Protein AF-A0A3L6RB74-F1 (afdb_monomer_lite)

Radius of gyration: 32.32 Å; chains: 1; bounding box: 78×56×73 Å

Sequence (102 aa):
MKVRPHGIPTLGSRIPELKDENLNEISAAPTQRGGRRKVRLAPRGIMIDKINKAMGRRMPISIAEGNQMPHDPVQAAKFASDAGVVVRSQVPIFTNWEAYKA

Secondary structure (DSSP, 8-state):
--------------PPPPPS--SSS--S-----------PPP--SHHHHHHHHHTTSPPP----TT-SS-SSHHHHHHHHHHHHHHHHHHS---SSGGGG--

Organism: Panicum miliaceum (NCBI:txid4540)

pLDDT: mean 72.2, std 18.56, range [40.16, 92.62]

Structure (mmCIF, N/CA/C/O backbone):
data_AF-A0A3L6RB74-F1
#
_entry.id   AF-A0A3L6RB74-F1
#
loop_
_atom_site.group_PDB
_atom_site.id
_atom_site.type_symbol
_atom_site.label_atom_id
_atom_site.label_alt_id
_atom_site.label_comp_id
_atom_site.label_asym_id
_atom_site.label_entity_id
_atom_site.label_seq_id
_atom_site.pdbx_PDB_ins_code
_atom_site.Cartn_x
_atom_site.Cartn_y
_atom_site.Cartn_z
_atom_site.occupancy
_atom_site.B_iso_or_equiv
_atom_site.auth_seq_id
_atom_site.auth_comp_id
_atom_site.auth_asym_id
_atom_site.auth_atom_id
_atom_site.pdbx_PDB_model_num
ATOM 1 N N . MET A 1 1 ? 63.372 30.445 45.156 1.00 47.28 1 MET A N 1
ATOM 2 C CA . MET A 1 1 ? 63.770 29.031 45.353 1.00 47.28 1 MET A CA 1
ATOM 3 C C . MET A 1 1 ? 62.928 28.393 46.448 1.00 47.28 1 MET A C 1
ATOM 5 O O . MET A 1 1 ? 63.186 28.645 47.615 1.00 47.28 1 MET A O 1
ATOM 9 N N . LYS A 1 2 ? 61.958 27.549 46.090 1.00 42.09 2 LYS A N 1
ATOM 10 C CA . LYS A 1 2 ? 61.611 26.352 46.870 1.00 42.09 2 LYS A CA 1
ATOM 11 C C . LYS A 1 2 ? 60.810 25.431 45.957 1.00 42.09 2 LYS A C 1
ATOM 13 O O . LYS A 1 2 ? 59.784 25.824 45.421 1.00 42.09 2 LYS A O 1
ATOM 18 N N . VAL A 1 3 ? 61.342 24.241 45.740 1.00 46.94 3 VAL A N 1
ATOM 19 C CA . VAL A 1 3 ? 60.673 23.156 45.030 1.00 46.94 3 VAL A CA 1
ATOM 20 C C . VAL A 1 3 ? 60.524 22.006 46.018 1.00 46.94 3 VAL A C 1
ATOM 22 O O . VAL A 1 3 ? 61.398 21.846 46.876 1.00 46.94 3 VAL A O 1
ATOM 25 N N . ARG A 1 4 ? 59.506 21.173 45.754 1.00 43.62 4 ARG A N 1
ATOM 26 C CA . ARG A 1 4 ? 59.280 19.778 46.196 1.00 43.62 4 ARG A CA 1
ATOM 27 C C . ARG A 1 4 ? 58.411 19.593 47.453 1.00 43.62 4 ARG A C 1
ATOM 29 O O . ARG A 1 4 ? 58.377 20.489 48.286 1.00 43.62 4 ARG A O 1
ATOM 36 N N . PRO A 1 5 ? 57.906 18.368 47.707 1.00 51.53 5 PRO A N 1
ATOM 37 C CA . PRO A 1 5 ? 57.277 17.376 46.806 1.00 51.53 5 PRO A CA 1
ATOM 38 C C . PRO A 1 5 ? 56.031 16.703 47.459 1.00 51.53 5 PRO A C 1
ATOM 40 O O . PRO A 1 5 ? 55.799 16.886 48.640 1.00 51.53 5 PRO A O 1
ATOM 43 N N . HIS A 1 6 ? 55.279 15.895 46.697 1.00 47.50 6 HIS A N 1
ATOM 44 C CA . HIS A 1 6 ? 54.310 14.852 47.118 1.00 47.50 6 HIS A CA 1
ATOM 45 C C . HIS A 1 6 ? 53.351 15.084 48.314 1.00 47.50 6 HIS A C 1
ATOM 47 O O . HIS A 1 6 ? 53.765 15.166 49.463 1.00 47.50 6 HIS A O 1
ATOM 53 N N . GLY A 1 7 ? 52.043 14.945 48.057 1.00 41.06 7 GLY A N 1
ATOM 54 C CA . GLY A 1 7 ? 51.055 14.595 49.088 1.00 41.06 7 GLY A CA 1
ATOM 55 C C . GLY A 1 7 ? 49.691 15.236 48.856 1.00 41.06 7 GLY A C 1
ATOM 56 O O . GLY A 1 7 ? 49.536 16.438 49.030 1.00 41.06 7 GLY A O 1
ATOM 57 N N . ILE A 1 8 ? 48.693 14.437 48.479 1.00 44.31 8 ILE A N 1
ATOM 58 C CA . ILE A 1 8 ? 47.285 14.832 48.615 1.00 44.31 8 ILE A CA 1
ATOM 59 C C . ILE A 1 8 ? 46.918 14.638 50.092 1.00 44.31 8 ILE A C 1
ATOM 61 O O . ILE A 1 8 ? 47.187 13.562 50.631 1.00 44.31 8 ILE A O 1
ATOM 65 N N . PRO A 1 9 ? 46.300 15.636 50.744 1.00 40.16 9 PRO A N 1
ATOM 66 C CA . PRO A 1 9 ? 45.096 15.307 51.500 1.00 40.16 9 PRO A CA 1
ATOM 67 C C . PRO A 1 9 ? 43.969 16.341 51.356 1.00 40.16 9 PRO A C 1
ATOM 69 O O . PRO A 1 9 ? 44.152 17.554 51.331 1.00 40.16 9 PRO A O 1
ATOM 72 N N . THR A 1 10 ? 42.776 15.770 51.278 1.00 52.84 10 THR A N 1
ATOM 73 C CA . THR A 1 10 ? 41.424 16.328 51.240 1.00 52.84 10 THR A CA 1
ATOM 74 C C . THR A 1 10 ? 41.088 17.273 52.396 1.00 52.84 10 THR A C 1
ATOM 76 O O . THR A 1 10 ? 41.413 16.940 53.531 1.00 52.84 10 THR A O 1
ATOM 79 N N . LEU A 1 11 ? 40.311 18.336 52.139 1.00 40.16 11 LEU A N 1
ATOM 80 C CA . LEU A 1 11 ? 39.053 18.668 52.845 1.00 40.16 11 LEU A CA 1
ATOM 81 C C . LEU A 1 11 ? 38.528 20.057 52.440 1.00 40.16 11 LEU A C 1
ATOM 83 O O . LEU A 1 11 ? 39.226 21.055 52.563 1.00 40.16 11 LEU A O 1
ATOM 87 N N . GLY A 1 12 ? 37.251 20.104 52.047 1.00 46.12 12 GLY A N 1
ATOM 88 C CA . GLY A 1 12 ? 36.406 21.293 52.185 1.00 46.12 12 GLY A CA 1
ATOM 89 C C . GLY A 1 12 ? 36.537 22.369 51.106 1.00 46.12 12 GLY A C 1
ATOM 90 O O . GLY A 1 12 ? 37.171 23.398 51.309 1.00 46.12 12 GLY A O 1
ATOM 91 N N . SER A 1 13 ? 35.823 22.213 49.991 1.00 40.22 13 SER A N 1
ATOM 92 C CA . SER A 1 13 ? 35.484 23.345 49.113 1.00 40.22 13 SER A CA 1
ATOM 93 C C . SER A 1 13 ? 34.015 23.262 48.710 1.00 40.22 13 SER A C 1
ATOM 95 O O . SER A 1 13 ? 33.646 22.735 47.669 1.00 40.22 13 SER A O 1
ATOM 97 N N . ARG A 1 14 ? 33.195 23.733 49.651 1.00 41.28 14 ARG A N 1
ATOM 98 C CA . ARG A 1 14 ? 31.847 24.301 49.532 1.00 41.28 14 ARG A CA 1
ATOM 99 C C . ARG A 1 14 ? 31.398 24.573 48.084 1.00 41.28 14 ARG A C 1
ATOM 101 O O . ARG A 1 14 ? 31.866 25.522 47.462 1.00 41.28 14 ARG A O 1
ATOM 108 N N . ILE A 1 15 ? 30.453 23.776 47.588 1.00 45.72 15 ILE A N 1
ATOM 109 C CA . ILE A 1 15 ? 29.642 24.116 46.410 1.00 45.72 15 ILE A CA 1
ATOM 110 C C . ILE A 1 15 ? 28.801 25.349 46.792 1.00 45.72 15 ILE A C 1
ATOM 112 O O . ILE A 1 15 ? 28.124 25.294 47.821 1.00 45.72 15 ILE A O 1
ATOM 116 N N . PRO A 1 16 ? 28.842 26.471 46.050 1.00 45.72 16 PRO A N 1
ATOM 117 C CA . PRO A 1 16 ? 27.917 27.569 46.291 1.00 45.72 16 PRO A CA 1
ATOM 118 C C . PRO A 1 16 ? 26.526 27.190 45.765 1.00 45.72 16 PRO A C 1
ATOM 120 O O . PRO A 1 16 ? 26.355 26.921 44.577 1.00 45.72 16 PRO A O 1
ATOM 123 N N . GLU A 1 17 ? 25.553 27.153 46.677 1.00 46.09 17 GLU A N 1
ATOM 124 C CA . GLU A 1 17 ? 24.126 26.965 46.404 1.00 46.09 17 GLU A CA 1
ATOM 125 C C . GLU A 1 17 ? 23.629 28.018 45.401 1.00 46.09 17 GLU A C 1
ATOM 127 O O . GLU A 1 17 ? 23.682 29.226 45.652 1.00 46.09 17 GLU A O 1
ATOM 132 N N . LEU A 1 18 ? 23.158 27.550 44.244 1.00 49.50 18 LEU A N 1
ATOM 133 C CA . LEU A 1 18 ? 22.410 28.356 43.286 1.00 49.50 18 LEU A CA 1
ATOM 134 C C . LEU A 1 18 ? 21.003 28.555 43.852 1.00 49.50 18 LEU A C 1
ATOM 136 O O . LEU A 1 18 ? 20.289 27.589 44.083 1.00 49.50 18 LEU A O 1
ATOM 140 N N . LYS A 1 19 ? 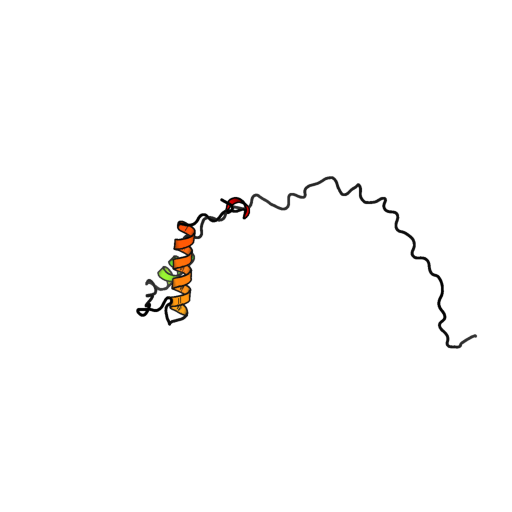20.638 29.811 44.115 1.00 43.38 19 LYS A N 1
ATOM 141 C CA . LYS A 1 19 ? 19.323 30.189 44.644 1.00 43.38 19 LYS A CA 1
ATOM 142 C C . LYS A 1 19 ? 18.236 29.921 43.599 1.00 43.38 19 LYS A C 1
ATOM 144 O O . LYS A 1 19 ? 18.345 30.402 42.471 1.00 43.38 19 LYS A O 1
ATOM 149 N N . ASP A 1 20 ? 17.184 29.226 44.017 1.00 51.81 20 ASP A N 1
ATOM 150 C CA . ASP A 1 20 ? 16.038 28.748 43.224 1.00 51.81 20 ASP A CA 1
ATOM 151 C C . ASP A 1 20 ? 15.069 29.846 42.722 1.00 51.81 20 ASP A C 1
ATOM 153 O O . ASP A 1 20 ? 13.896 29.593 42.465 1.00 51.81 20 ASP A O 1
ATOM 157 N N . GLU A 1 21 ? 15.530 31.083 42.534 1.00 51.34 21 GLU A N 1
ATOM 158 C CA . GLU A 1 21 ? 14.648 32.232 42.259 1.00 51.34 21 GLU A CA 1
ATOM 159 C C . GLU A 1 21 ? 14.448 32.531 40.759 1.00 51.34 21 GLU A C 1
ATOM 161 O O . GLU A 1 21 ? 13.905 33.570 40.390 1.00 51.34 21 GLU A O 1
ATOM 166 N N . ASN A 1 22 ? 14.865 31.635 39.857 1.00 49.97 22 ASN A N 1
ATOM 167 C CA . ASN A 1 22 ? 14.707 31.811 38.404 1.00 49.97 22 ASN A CA 1
ATOM 168 C C . ASN A 1 22 ? 13.864 30.690 37.773 1.00 49.97 22 ASN A C 1
ATOM 170 O O . ASN A 1 22 ? 14.292 30.008 36.848 1.00 49.97 22 ASN A O 1
ATOM 174 N N . LEU A 1 23 ? 12.660 30.461 38.301 1.00 45.75 23 LEU A N 1
ATOM 175 C CA . LEU A 1 23 ? 11.684 29.547 37.686 1.00 45.75 23 LEU A CA 1
ATOM 176 C C . LEU A 1 23 ? 10.388 30.240 37.244 1.00 45.75 23 LEU A C 1
ATOM 178 O O . LEU A 1 23 ? 9.570 29.621 36.568 1.00 45.75 23 LEU A O 1
ATOM 182 N N . ASN A 1 24 ? 10.210 31.530 37.552 1.00 52.16 24 ASN A N 1
ATOM 183 C CA .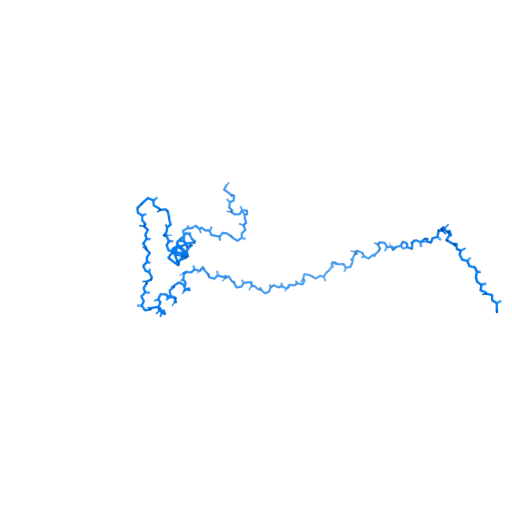 ASN A 1 24 ? 8.949 32.235 37.298 1.00 52.16 24 ASN A CA 1
ATOM 184 C C . ASN A 1 24 ? 8.902 33.086 36.017 1.00 52.16 24 ASN A C 1
ATOM 186 O O . ASN A 1 24 ? 7.884 33.718 35.753 1.00 52.16 24 ASN A O 1
ATOM 190 N N . GLU A 1 25 ? 9.940 33.060 35.177 1.00 46.53 25 GLU A N 1
ATOM 191 C CA . GLU A 1 25 ? 9.972 33.812 33.908 1.00 46.53 25 GLU A CA 1
ATOM 192 C C . GLU A 1 25 ? 9.920 32.911 32.654 1.00 46.53 25 GLU A C 1
ATOM 194 O O . GLU A 1 25 ? 10.283 33.318 31.556 1.00 46.53 25 GLU A O 1
ATOM 199 N N . ILE A 1 26 ? 9.433 31.669 32.786 1.00 51.03 26 ILE A N 1
ATOM 200 C CA . ILE A 1 26 ? 9.192 30.759 31.640 1.00 51.03 26 ILE A CA 1
ATOM 201 C C . ILE A 1 26 ? 7.721 30.834 31.163 1.00 51.03 26 ILE A C 1
ATOM 203 O O . ILE A 1 26 ? 7.311 30.185 30.201 1.00 51.03 26 ILE A O 1
ATOM 207 N N . SER A 1 27 ? 6.904 31.685 31.787 1.00 52.12 27 SER A N 1
ATOM 208 C CA . SER A 1 27 ? 5.501 31.896 31.428 1.00 52.12 27 SER A CA 1
ATOM 209 C C . SER A 1 27 ? 5.312 33.180 30.613 1.00 52.12 27 SER A C 1
ATOM 211 O O . SER A 1 27 ? 4.851 34.173 31.162 1.00 52.12 27 SER A O 1
ATOM 213 N N . ALA A 1 28 ? 5.628 33.158 29.312 1.00 55.62 28 ALA A N 1
ATOM 214 C CA . ALA A 1 28 ? 4.875 33.894 28.277 1.00 55.62 28 ALA A CA 1
ATOM 215 C C . ALA A 1 28 ? 5.543 33.807 26.893 1.00 55.62 28 ALA A C 1
ATOM 217 O O . ALA A 1 28 ? 6.198 34.742 26.448 1.00 55.62 28 ALA A O 1
ATOM 218 N N . ALA A 1 29 ? 5.329 32.698 26.182 1.00 52.16 29 ALA A N 1
ATOM 219 C CA . ALA A 1 29 ? 4.960 32.712 24.761 1.00 52.16 29 ALA A CA 1
ATOM 220 C C . ALA A 1 29 ? 4.871 31.266 24.252 1.00 52.16 29 ALA A C 1
ATOM 222 O O . ALA A 1 29 ? 5.897 30.581 24.191 1.00 52.16 29 ALA A O 1
ATOM 223 N N . PRO A 1 30 ? 3.701 30.774 23.803 1.00 46.78 30 PRO A N 1
ATOM 224 C CA . PRO A 1 30 ? 3.706 29.618 22.928 1.00 46.78 30 PRO A CA 1
ATOM 225 C C . PRO A 1 30 ? 4.421 30.039 21.640 1.00 46.78 30 PRO A C 1
ATOM 227 O O . PRO A 1 30 ? 3.875 30.749 20.799 1.00 46.78 30 PRO A O 1
ATOM 230 N N . THR A 1 31 ? 5.672 29.612 21.479 1.00 52.69 31 THR A N 1
ATOM 231 C CA . THR A 1 31 ? 6.339 29.646 20.180 1.00 52.69 31 THR A CA 1
ATOM 232 C C . THR A 1 31 ? 5.522 28.745 19.256 1.00 52.69 31 THR A C 1
ATOM 234 O O . THR A 1 31 ? 5.661 27.522 19.283 1.00 52.69 31 THR A O 1
ATOM 237 N N . GLN A 1 32 ? 4.633 29.334 18.453 1.00 57.34 32 GLN A N 1
ATOM 238 C CA . GLN A 1 32 ? 3.831 28.635 17.451 1.00 57.34 32 GLN A CA 1
ATOM 239 C C . GLN A 1 32 ? 4.735 28.208 16.277 1.00 57.34 32 GLN A C 1
ATOM 241 O O . GLN A 1 32 ? 4.577 28.632 15.135 1.00 57.34 32 GLN A O 1
ATOM 246 N N . ARG A 1 33 ? 5.722 27.345 16.545 1.00 54.50 33 ARG A N 1
ATOM 247 C CA . ARG A 1 33 ? 6.500 26.624 15.528 1.00 54.50 33 ARG A CA 1
ATOM 248 C C . ARG A 1 33 ? 5.651 25.473 15.013 1.00 54.50 33 ARG A C 1
ATOM 250 O O . ARG A 1 33 ? 5.843 24.309 15.345 1.00 54.50 33 ARG A O 1
ATOM 257 N N . GLY A 1 34 ? 4.657 25.815 14.215 1.00 53.56 34 GLY A N 1
ATOM 258 C CA . GLY A 1 34 ? 3.770 24.828 13.636 1.00 53.56 34 GLY A CA 1
ATOM 259 C C . GLY A 1 34 ? 2.725 25.503 12.786 1.00 53.56 34 GLY A C 1
ATOM 260 O O . GLY A 1 34 ? 1.569 25.594 13.187 1.00 53.56 34 GLY A O 1
ATOM 261 N N . GLY A 1 35 ? 3.125 25.974 11.602 1.00 63.75 35 GLY A N 1
ATOM 262 C CA . GLY A 1 35 ? 2.152 26.289 10.561 1.00 63.75 35 GLY A CA 1
ATOM 263 C C . GLY A 1 35 ? 1.187 25.112 10.392 1.00 63.75 35 GLY A C 1
ATOM 264 O O . GLY A 1 35 ? 1.586 23.955 10.561 1.00 63.75 35 GLY A O 1
ATOM 265 N N . ARG A 1 36 ? -0.087 25.409 10.102 1.00 63.78 36 ARG A N 1
ATOM 266 C CA . ARG A 1 36 ? -1.157 24.417 9.915 1.00 63.78 36 ARG A CA 1
ATOM 267 C C . ARG A 1 36 ? -0.621 23.267 9.066 1.00 63.78 36 ARG A C 1
ATOM 269 O O . ARG A 1 36 ? -0.351 23.451 7.877 1.00 63.78 36 ARG A O 1
ATOM 276 N N . ARG A 1 37 ? -0.415 22.095 9.683 1.00 63.00 37 ARG A N 1
ATOM 277 C CA . ARG A 1 37 ? 0.082 20.919 8.964 1.00 63.00 37 ARG A CA 1
ATOM 278 C C . ARG A 1 37 ? -0.900 20.670 7.829 1.00 63.00 37 ARG A C 1
ATOM 280 O O . ARG A 1 37 ? -2.087 20.465 8.086 1.00 63.00 37 ARG A O 1
ATOM 287 N N . LYS A 1 38 ? -0.430 20.750 6.580 1.00 70.69 38 LYS A N 1
ATOM 288 C CA . LYS A 1 38 ? -1.260 20.395 5.426 1.00 70.69 38 LYS A CA 1
ATOM 289 C C . LYS A 1 38 ? -1.758 18.978 5.680 1.00 70.69 38 LYS A C 1
ATOM 291 O O . LYS A 1 38 ? -0.941 18.079 5.889 1.00 70.69 38 LYS A O 1
ATOM 296 N N . VAL A 1 39 ? -3.078 18.804 5.724 1.00 68.25 39 VAL A N 1
ATOM 297 C CA . VAL A 1 39 ? -3.679 17.480 5.879 1.00 68.25 39 VAL A CA 1
ATOM 298 C C . VAL A 1 39 ? -3.157 16.645 4.718 1.00 68.25 39 VAL A C 1
ATOM 300 O O . VAL A 1 39 ? -3.369 16.990 3.554 1.00 68.25 39 VAL A O 1
ATOM 303 N N . ARG A 1 40 ? -2.377 15.605 5.027 1.00 63.50 40 ARG A N 1
ATOM 304 C CA . ARG A 1 40 ? -1.885 14.684 4.005 1.00 63.50 40 ARG A CA 1
ATOM 305 C C . ARG A 1 40 ? -3.107 14.045 3.356 1.00 63.50 40 ARG A C 1
ATOM 307 O O . ARG A 1 40 ? -3.918 13.435 4.045 1.00 63.50 40 ARG A O 1
ATOM 314 N N . LEU A 1 41 ? -3.238 14.206 2.042 1.00 67.12 41 LEU A N 1
ATOM 315 C CA . LEU A 1 41 ? -4.247 13.485 1.273 1.00 67.12 41 LEU A CA 1
ATOM 316 C C . LEU A 1 41 ? -4.000 11.981 1.425 1.00 67.12 41 LEU A C 1
ATOM 318 O O . LEU A 1 41 ? -2.845 11.548 1.473 1.00 67.12 41 LEU A O 1
ATOM 322 N N . ALA A 1 42 ? -5.077 11.197 1.489 1.00 68.62 42 ALA A N 1
ATOM 323 C CA . ALA A 1 42 ? -4.976 9.748 1.600 1.00 68.62 42 ALA A CA 1
ATOM 324 C C . ALA A 1 42 ? -4.083 9.191 0.469 1.00 68.62 42 ALA A C 1
ATOM 326 O O . ALA A 1 42 ? -4.293 9.537 -0.701 1.00 68.62 42 ALA A O 1
ATOM 327 N N . PRO A 1 43 ? -3.073 8.358 0.781 1.00 68.88 43 PRO A N 1
ATOM 328 C CA . PRO A 1 43 ? -2.205 7.776 -0.232 1.00 68.88 43 PRO A CA 1
ATOM 329 C C . PRO A 1 43 ? -2.992 6.757 -1.070 1.00 68.88 43 PRO A C 1
ATOM 331 O O . PRO A 1 43 ? -3.104 5.589 -0.713 1.00 68.88 43 PRO A O 1
ATOM 334 N N . ARG A 1 44 ? -3.520 7.207 -2.213 1.00 78.69 44 ARG A N 1
ATOM 335 C CA . ARG A 1 44 ? -4.306 6.417 -3.183 1.00 78.69 44 ARG A CA 1
ATOM 336 C C . ARG A 1 44 ? -3.452 5.531 -4.101 1.00 78.69 44 ARG A C 1
ATOM 338 O O . ARG A 1 44 ? -3.733 5.430 -5.282 1.00 78.69 44 ARG A O 1
ATOM 345 N N . GLY A 1 45 ? -2.330 4.997 -3.620 1.00 85.12 45 GLY A N 1
ATOM 346 C CA . GLY A 1 45 ? -1.453 4.174 -4.467 1.00 85.12 45 GLY A CA 1
ATOM 347 C C . GLY A 1 45 ? -0.784 4.914 -5.638 1.00 85.12 45 GLY A C 1
ATOM 348 O O . GLY A 1 45 ? -0.220 4.274 -6.511 1.00 85.12 45 GLY A O 1
ATOM 349 N N . ILE A 1 46 ? -0.749 6.253 -5.646 1.00 86.50 46 ILE A N 1
ATOM 350 C CA . ILE A 1 46 ? -0.245 7.066 -6.778 1.00 86.50 46 ILE A CA 1
ATOM 351 C C . ILE A 1 46 ? 1.157 6.641 -7.253 1.00 86.50 46 ILE A C 1
ATOM 353 O O . ILE A 1 46 ? 1.447 6.652 -8.447 1.00 86.50 46 ILE A O 1
ATOM 357 N N . MET A 1 47 ? 2.052 6.272 -6.331 1.00 83.94 47 MET A N 1
ATOM 358 C CA . MET A 1 47 ? 3.395 5.799 -6.697 1.00 83.94 47 MET A CA 1
ATOM 359 C C . MET A 1 47 ? 3.358 4.435 -7.404 1.00 83.94 47 MET A C 1
ATOM 361 O O . MET A 1 47 ? 4.123 4.206 -8.335 1.00 83.94 47 MET A O 1
ATOM 365 N N . ILE A 1 48 ? 2.427 3.561 -7.020 1.00 86.12 48 ILE A N 1
ATOM 366 C CA . ILE A 1 48 ? 2.184 2.254 -7.641 1.00 86.12 48 ILE A CA 1
ATOM 367 C C . ILE A 1 48 ? 1.674 2.425 -9.074 1.00 86.12 48 ILE A C 1
ATOM 369 O O . ILE A 1 48 ? 2.117 1.705 -9.971 1.00 86.12 48 ILE A O 1
ATOM 373 N N . ASP A 1 49 ? 0.815 3.420 -9.303 1.00 87.12 49 ASP A N 1
ATOM 374 C CA . ASP A 1 49 ? 0.292 3.758 -10.626 1.00 87.12 49 ASP A CA 1
ATOM 375 C C . ASP A 1 49 ? 1.368 4.371 -11.518 1.00 87.12 49 ASP A C 1
ATOM 377 O O . ASP A 1 49 ? 1.463 4.023 -12.694 1.00 87.12 49 ASP A O 1
ATOM 381 N N . LYS A 1 50 ? 2.236 5.225 -10.960 1.00 88.75 50 LYS A N 1
ATOM 382 C CA . LYS A 1 50 ? 3.410 5.752 -11.672 1.00 88.75 50 LYS A CA 1
ATOM 383 C C . LYS A 1 50 ? 4.351 4.634 -12.109 1.00 88.75 50 LYS A C 1
ATOM 385 O O . LYS A 1 50 ? 4.799 4.650 -13.249 1.00 88.75 50 LYS A O 1
ATOM 390 N N . ILE A 1 51 ? 4.607 3.660 -11.235 1.00 85.56 51 ILE A N 1
ATOM 391 C CA . ILE A 1 51 ? 5.431 2.488 -11.554 1.00 85.56 51 ILE A CA 1
ATOM 392 C C . ILE A 1 51 ? 4.777 1.659 -12.668 1.00 85.56 51 ILE A C 1
ATOM 394 O O . ILE A 1 51 ? 5.429 1.351 -13.661 1.00 85.56 51 ILE A O 1
ATOM 398 N N . ASN A 1 52 ? 3.476 1.366 -12.564 1.00 86.94 52 ASN A N 1
ATOM 399 C CA . ASN A 1 52 ? 2.735 0.647 -13.608 1.00 86.94 52 ASN A CA 1
ATOM 400 C C . ASN A 1 52 ? 2.774 1.389 -14.958 1.00 86.94 52 ASN A C 1
ATOM 402 O O . ASN A 1 52 ? 2.953 0.765 -16.001 1.00 86.94 52 ASN A O 1
ATOM 406 N N . LYS A 1 53 ? 2.639 2.722 -14.942 1.00 89.00 53 LYS A N 1
ATOM 407 C CA . LYS A 1 53 ? 2.698 3.559 -16.145 1.00 89.00 53 LYS A CA 1
ATOM 408 C C . LYS A 1 53 ? 4.098 3.578 -16.759 1.00 89.00 53 LYS A C 1
ATOM 410 O O . LYS A 1 53 ? 4.217 3.462 -17.972 1.00 89.00 53 LYS A O 1
ATOM 415 N N . ALA A 1 54 ? 5.141 3.691 -15.937 1.00 89.06 54 ALA A N 1
ATOM 416 C CA . ALA A 1 54 ? 6.530 3.679 -16.393 1.00 89.06 54 ALA A CA 1
ATOM 417 C C . ALA A 1 54 ? 6.931 2.332 -17.013 1.00 89.06 54 ALA A C 1
ATOM 419 O O . ALA A 1 54 ? 7.660 2.306 -17.996 1.00 89.06 54 ALA A O 1
ATOM 420 N N . MET A 1 55 ? 6.418 1.218 -16.482 1.00 86.31 55 MET A N 1
ATOM 421 C CA . MET A 1 55 ? 6.655 -0.118 -17.039 1.00 86.31 55 MET A CA 1
ATOM 422 C C . MET A 1 55 ? 5.814 -0.423 -18.289 1.00 86.31 55 MET A C 1
ATOM 424 O O . MET A 1 55 ? 5.984 -1.485 -18.881 1.00 86.31 55 MET A O 1
ATOM 428 N N . GLY A 1 56 ? 4.861 0.441 -18.660 1.00 89.69 56 GLY A N 1
ATOM 429 C CA . GLY A 1 56 ? 3.930 0.214 -19.775 1.00 89.69 56 GLY A CA 1
ATOM 430 C C . GLY A 1 56 ? 2.931 -0.932 -19.556 1.00 89.69 56 GLY A C 1
ATOM 431 O O . GLY A 1 56 ? 2.038 -1.138 -20.373 1.00 89.69 56 GLY A O 1
ATOM 432 N N . ARG A 1 57 ? 3.046 -1.664 -18.444 1.00 87.94 57 ARG A N 1
ATOM 433 C CA . ARG A 1 57 ? 2.153 -2.748 -18.040 1.00 87.94 57 ARG A CA 1
ATOM 434 C C . ARG A 1 57 ? 2.021 -2.799 -16.525 1.00 87.94 57 ARG A C 1
ATOM 436 O O . ARG A 1 57 ? 2.934 -2.418 -15.790 1.00 87.94 57 ARG A O 1
ATOM 443 N N . ARG A 1 58 ? 0.905 -3.350 -16.047 1.00 87.44 58 ARG A N 1
ATOM 444 C CA . ARG A 1 58 ? 0.805 -3.763 -14.644 1.00 87.44 58 ARG A CA 1
ATOM 445 C C . ARG A 1 58 ? 1.701 -4.972 -14.401 1.00 87.44 58 ARG A C 1
ATOM 447 O O . ARG A 1 58 ? 1.763 -5.879 -15.229 1.00 87.44 58 ARG A O 1
ATOM 454 N N . MET A 1 59 ? 2.401 -4.962 -13.272 1.00 86.12 59 MET A N 1
ATOM 455 C CA . MET A 1 59 ? 3.189 -6.110 -12.835 1.00 86.12 59 MET A CA 1
ATOM 456 C C . MET A 1 59 ? 2.237 -7.257 -12.459 1.00 86.12 59 MET A C 1
ATOM 458 O O . MET A 1 59 ? 1.336 -7.023 -11.650 1.00 86.12 59 MET A O 1
ATOM 462 N N . PRO A 1 60 ? 2.393 -8.458 -13.040 1.00 86.75 60 PRO A N 1
ATOM 463 C CA . PRO A 1 60 ? 1.600 -9.613 -12.645 1.00 86.75 60 PRO A CA 1
ATOM 464 C C . PRO A 1 60 ? 2.021 -10.083 -11.249 1.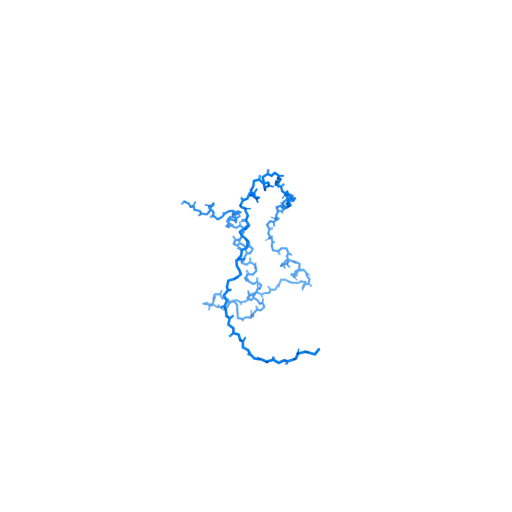00 86.75 60 PRO A C 1
ATOM 466 O O . PRO A 1 60 ? 3.206 -10.068 -10.918 1.00 86.75 60 PRO A O 1
ATOM 469 N N . ILE A 1 61 ? 1.044 -10.497 -10.446 1.00 89.25 61 ILE A N 1
ATOM 470 C CA . ILE A 1 61 ? 1.262 -11.109 -9.135 1.00 89.25 61 ILE A CA 1
ATOM 471 C C . ILE A 1 61 ? 0.731 -12.538 -9.222 1.00 89.25 61 ILE A C 1
ATOM 473 O O . ILE A 1 61 ? -0.471 -12.737 -9.391 1.00 89.25 61 ILE A O 1
ATOM 477 N N . SER A 1 62 ? 1.621 -13.524 -9.127 1.00 90.25 62 SER A N 1
ATOM 478 C CA . SER A 1 62 ? 1.265 -14.942 -9.055 1.00 90.25 62 SER A CA 1
ATOM 479 C C . SER A 1 62 ? 1.400 -15.438 -7.619 1.00 90.25 62 SER A C 1
ATOM 481 O O . SER A 1 62 ? 2.487 -15.386 -7.040 1.00 90.25 62 SER A O 1
ATOM 483 N N . ILE A 1 63 ? 0.304 -15.937 -7.052 1.00 89.25 63 ILE A N 1
ATOM 484 C CA . ILE A 1 63 ? 0.272 -16.561 -5.728 1.00 89.25 63 ILE A CA 1
ATOM 485 C C . ILE A 1 63 ? -0.030 -18.041 -5.949 1.00 89.25 63 ILE A C 1
ATOM 487 O O . ILE A 1 63 ? -1.023 -18.372 -6.595 1.00 89.25 63 ILE A O 1
ATOM 491 N N . ALA A 1 64 ? 0.848 -18.919 -5.465 1.00 89.81 64 ALA A N 1
ATOM 492 C CA . ALA A 1 64 ? 0.600 -20.356 -5.508 1.00 89.81 64 ALA A CA 1
ATOM 493 C C . ALA A 1 64 ? -0.550 -20.716 -4.559 1.00 89.81 64 ALA A C 1
ATOM 495 O O . ALA A 1 64 ? -0.698 -20.108 -3.498 1.00 89.81 64 ALA A O 1
ATOM 496 N N . GLU A 1 65 ? -1.354 -21.705 -4.934 1.00 88.44 65 GLU A N 1
ATOM 497 C CA . GLU A 1 65 ? -2.479 -22.149 -4.116 1.00 88.44 65 GLU A CA 1
ATOM 498 C C . GLU A 1 65 ? -1.997 -22.616 -2.732 1.00 88.44 65 GLU A C 1
ATOM 500 O O . GLU A 1 65 ? -0.989 -23.311 -2.611 1.00 88.44 65 GLU A O 1
ATOM 505 N N . GLY A 1 66 ? -2.680 -22.169 -1.675 1.00 91.00 66 GLY A N 1
ATOM 506 C CA . GLY A 1 66 ? -2.296 -22.431 -0.282 1.00 91.00 66 GLY A CA 1
ATOM 507 C C . GLY A 1 66 ? -1.267 -21.460 0.312 1.00 91.00 66 GLY A C 1
ATOM 508 O O . GLY A 1 66 ? -1.132 -21.404 1.534 1.00 91.00 66 GLY A O 1
ATOM 509 N N . ASN A 1 67 ? -0.597 -20.636 -0.500 1.00 87.19 67 ASN A N 1
ATOM 510 C CA . ASN A 1 67 ? 0.343 -19.636 0.002 1.00 87.19 67 ASN A CA 1
ATOM 511 C C . ASN A 1 67 ? -0.344 -18.290 0.253 1.00 87.19 67 ASN A C 1
ATOM 513 O O . ASN A 1 67 ? -1.154 -17.818 -0.540 1.00 87.19 67 ASN A O 1
ATOM 517 N N . GLN A 1 68 ? 0.037 -17.628 1.347 1.00 86.75 68 GLN A N 1
ATOM 518 C CA . GLN A 1 68 ? -0.470 -16.291 1.677 1.00 86.75 68 GLN A CA 1
ATOM 519 C C . GLN A 1 68 ? 0.260 -15.164 0.928 1.00 86.75 68 GLN A C 1
ATOM 521 O O . GLN A 1 68 ? -0.246 -14.046 0.861 1.00 86.75 68 GLN A O 1
ATOM 526 N N . MET A 1 69 ? 1.449 -15.432 0.374 1.00 87.38 69 MET A N 1
ATOM 527 C CA . MET A 1 69 ? 2.292 -14.421 -0.267 1.00 87.38 69 MET A CA 1
ATOM 528 C C . MET A 1 69 ? 2.948 -14.962 -1.551 1.00 87.38 69 MET A C 1
ATOM 530 O O . MET A 1 69 ? 3.242 -16.160 -1.619 1.00 87.38 69 MET A O 1
ATOM 534 N N . PRO A 1 70 ? 3.197 -14.108 -2.568 1.00 92.62 70 PRO A N 1
ATOM 535 C 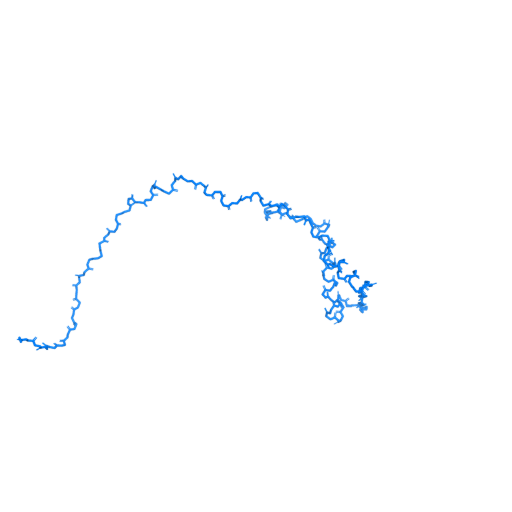CA . PRO A 1 70 ? 3.990 -14.482 -3.737 1.00 92.62 70 PRO A CA 1
ATOM 536 C C . PRO A 1 70 ? 5.405 -14.937 -3.355 1.00 92.62 70 PRO A C 1
ATOM 538 O O . PRO A 1 70 ? 6.002 -14.393 -2.428 1.00 92.62 70 PRO A O 1
ATOM 541 N N . HIS A 1 71 ? 5.956 -15.898 -4.101 1.00 91.50 71 HIS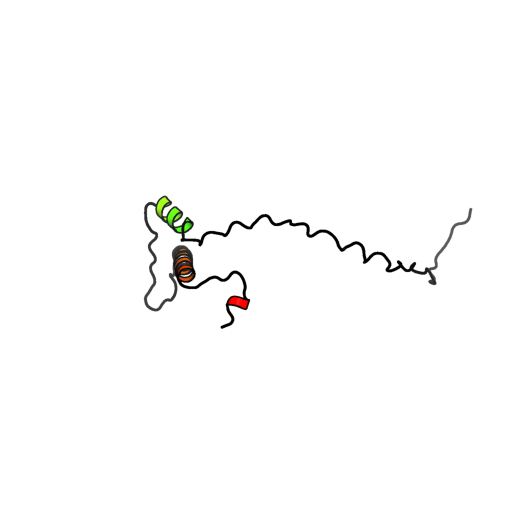 A N 1
ATOM 542 C CA . HIS A 1 71 ? 7.327 -16.381 -3.890 1.00 91.50 71 HIS A CA 1
ATOM 543 C C . HIS A 1 71 ? 8.385 -15.353 -4.322 1.00 91.50 71 HIS A C 1
ATOM 545 O O . HIS A 1 71 ? 9.419 -15.206 -3.677 1.00 91.50 71 HIS A O 1
ATOM 551 N N . ASP A 1 72 ? 8.117 -14.631 -5.412 1.00 91.38 72 ASP A N 1
ATOM 552 C CA . ASP A 1 72 ? 9.017 -13.604 -5.931 1.00 91.38 72 ASP A CA 1
ATOM 553 C C . ASP A 1 72 ? 8.989 -12.358 -5.020 1.00 91.38 72 ASP A C 1
ATOM 555 O O . ASP A 1 72 ? 7.917 -11.764 -4.832 1.00 91.38 72 ASP A O 1
ATOM 559 N N . PRO A 1 73 ? 10.141 -11.919 -4.474 1.00 90.31 73 PRO A N 1
ATOM 560 C CA . PRO A 1 73 ? 10.205 -10.779 -3.562 1.00 90.31 73 PRO A CA 1
ATOM 561 C C . PRO A 1 73 ? 9.682 -9.477 -4.180 1.00 90.31 73 PRO A C 1
ATOM 563 O O . PRO A 1 73 ? 9.085 -8.657 -3.479 1.00 90.31 73 PRO A O 1
ATOM 566 N N . VAL A 1 74 ? 9.856 -9.275 -5.489 1.00 88.94 74 VAL A N 1
ATOM 567 C CA . VAL A 1 74 ? 9.393 -8.053 -6.165 1.00 88.94 74 VAL A CA 1
ATOM 568 C C . VAL A 1 74 ? 7.865 -8.034 -6.240 1.00 88.94 74 VAL A C 1
ATOM 570 O O . VAL A 1 74 ? 7.233 -7.013 -5.951 1.00 88.94 74 VAL A O 1
ATOM 573 N N . GLN A 1 75 ? 7.257 -9.181 -6.553 1.00 91.25 75 GLN A N 1
ATOM 574 C CA . GLN A 1 75 ? 5.803 -9.335 -6.563 1.00 91.25 75 GLN A CA 1
ATOM 575 C C . GLN A 1 75 ? 5.216 -9.235 -5.157 1.00 91.25 75 GLN A C 1
ATOM 577 O O . GLN A 1 75 ? 4.182 -8.596 -4.981 1.00 91.25 75 GLN A O 1
ATOM 582 N N . ALA A 1 76 ? 5.884 -9.800 -4.148 1.00 91.38 76 ALA A N 1
ATOM 583 C CA . ALA A 1 76 ? 5.466 -9.695 -2.753 1.00 91.38 76 ALA A CA 1
ATOM 584 C C . ALA A 1 76 ? 5.447 -8.233 -2.274 1.00 91.38 76 ALA A C 1
ATOM 586 O O . ALA A 1 76 ? 4.459 -7.781 -1.694 1.00 91.38 76 ALA A O 1
ATOM 587 N N . ALA A 1 77 ? 6.489 -7.456 -2.587 1.00 90.25 77 ALA A N 1
ATOM 588 C CA . ALA A 1 77 ? 6.548 -6.034 -2.249 1.00 90.25 77 ALA A CA 1
ATOM 589 C C . ALA A 1 77 ? 5.427 -5.225 -2.928 1.00 90.25 77 ALA A C 1
ATOM 591 O O . ALA A 1 77 ? 4.803 -4.355 -2.304 1.00 90.25 77 ALA A O 1
ATOM 592 N N . LYS A 1 78 ? 5.136 -5.526 -4.200 1.00 90.25 78 LYS A N 1
ATOM 593 C CA . LYS A 1 78 ? 4.021 -4.922 -4.938 1.00 90.25 78 LYS A CA 1
ATOM 594 C C . LYS A 1 78 ? 2.675 -5.293 -4.315 1.00 90.25 78 LYS A C 1
ATOM 596 O O . LYS A 1 78 ? 1.882 -4.398 -4.033 1.00 90.25 78 LYS A O 1
ATOM 601 N N . PHE A 1 79 ? 2.461 -6.578 -4.047 1.00 91.00 79 PHE A N 1
ATOM 602 C CA . PHE A 1 79 ? 1.253 -7.106 -3.422 1.00 91.00 79 PHE A CA 1
ATOM 603 C C . PHE A 1 79 ? 0.981 -6.448 -2.064 1.00 91.00 79 PHE A C 1
ATOM 605 O O . PHE A 1 79 ? -0.115 -5.941 -1.843 1.00 91.00 79 PHE A O 1
ATOM 612 N N . ALA A 1 80 ? 1.989 -6.347 -1.192 1.00 89.81 80 ALA A N 1
ATOM 613 C CA . ALA A 1 80 ? 1.866 -5.673 0.101 1.00 89.81 80 ALA A CA 1
ATOM 614 C C . ALA A 1 80 ? 1.521 -4.178 -0.043 1.00 89.81 80 ALA A C 1
ATOM 616 O O . ALA A 1 80 ? 0.720 -3.635 0.722 1.00 89.81 80 ALA A O 1
ATOM 617 N N . SER A 1 81 ? 2.099 -3.508 -1.045 1.00 88.88 81 SER A N 1
ATOM 618 C CA . SER A 1 81 ? 1.815 -2.098 -1.329 1.00 88.88 81 SER A CA 1
ATOM 619 C C . SER A 1 81 ? 0.374 -1.887 -1.797 1.00 88.88 81 SER A C 1
ATOM 621 O O . SER A 1 81 ? -0.294 -0.975 -1.303 1.00 88.88 81 SER A O 1
ATOM 623 N N . ASP A 1 82 ? -0.111 -2.737 -2.704 1.00 89.19 82 ASP A N 1
ATOM 624 C CA . ASP A 1 82 ? -1.479 -2.688 -3.229 1.00 89.19 82 ASP A CA 1
ATOM 625 C C . ASP A 1 82 ? -2.498 -3.039 -2.132 1.00 89.19 82 ASP A C 1
ATOM 627 O O . ASP A 1 82 ? -3.431 -2.269 -1.886 1.00 89.19 82 ASP A O 1
ATOM 631 N N . ALA A 1 83 ? -2.270 -4.124 -1.385 1.00 89.25 83 ALA A N 1
ATOM 632 C CA . ALA A 1 83 ? -3.105 -4.520 -0.250 1.00 89.25 83 ALA A CA 1
ATOM 633 C C . ALA A 1 83 ? -3.182 -3.413 0.814 1.00 89.25 83 ALA A C 1
ATOM 635 O O . ALA A 1 83 ? -4.265 -3.068 1.287 1.00 89.25 83 ALA A O 1
ATOM 636 N N . GLY A 1 84 ? -2.054 -2.776 1.137 1.00 88.31 84 GLY A N 1
ATOM 637 C CA . GLY A 1 84 ? -2.017 -1.664 2.083 1.00 88.31 84 GLY A CA 1
ATOM 638 C C . GLY A 1 84 ? -2.816 -0.437 1.625 1.00 88.31 84 GLY A C 1
ATOM 639 O O . GLY A 1 84 ? -3.353 0.290 2.459 1.00 88.31 84 GLY A O 1
ATOM 640 N N . VAL A 1 85 ? -2.918 -0.171 0.318 1.00 87.81 85 VAL A N 1
ATOM 641 C CA . VAL A 1 85 ? -3.784 0.901 -0.212 1.00 87.81 85 VAL A CA 1
ATOM 642 C C . VAL A 1 85 ? -5.258 0.542 -0.029 1.00 87.81 85 VAL A C 1
ATOM 644 O O . VAL A 1 85 ? -6.023 1.398 0.415 1.00 87.81 85 VAL A O 1
ATOM 647 N N . VAL A 1 86 ? -5.637 -0.711 -0.294 1.00 88.38 86 VAL A N 1
ATOM 648 C CA . VAL A 1 86 ? -7.015 -1.197 -0.109 1.00 88.38 86 VAL A CA 1
ATOM 649 C C . VAL A 1 86 ? -7.429 -1.125 1.361 1.00 88.38 86 VAL A C 1
ATOM 651 O O . VAL A 1 86 ? -8.442 -0.502 1.672 1.00 88.38 86 VAL A O 1
ATOM 654 N N . VAL A 1 87 ? -6.618 -1.651 2.282 1.00 88.19 87 VAL A N 1
ATOM 655 C CA . VAL A 1 87 ? -6.929 -1.638 3.724 1.00 88.19 87 VAL A CA 1
ATOM 656 C C . VAL A 1 87 ? -7.131 -0.211 4.237 1.00 88.19 87 VAL A C 1
ATOM 658 O O . VAL A 1 87 ? -8.116 0.068 4.912 1.00 88.19 87 VAL A O 1
ATOM 661 N N . ARG A 1 88 ? -6.258 0.731 3.855 1.00 84.25 88 ARG A N 1
ATOM 662 C CA . ARG A 1 88 ? -6.381 2.144 4.261 1.00 84.25 88 ARG A CA 1
ATOM 663 C C . ARG A 1 88 ? -7.592 2.864 3.666 1.00 84.25 88 ARG A C 1
ATOM 665 O O . ARG A 1 88 ? -7.946 3.930 4.158 1.00 84.25 88 ARG A O 1
ATOM 672 N N . SER A 1 89 ? -8.183 2.338 2.592 1.00 83.25 89 SER A N 1
ATOM 673 C CA . SER A 1 89 ? -9.415 2.892 2.016 1.00 83.25 89 SER A CA 1
ATOM 674 C C . SER A 1 89 ? -10.667 2.475 2.790 1.00 83.25 89 SER A C 1
ATOM 676 O O . SER A 1 89 ? -11.651 3.207 2.786 1.00 83.25 89 SER A O 1
ATOM 678 N N . GLN A 1 90 ? -10.613 1.324 3.464 1.00 86.38 90 GLN A N 1
ATOM 679 C CA . GLN A 1 90 ? -11.738 0.748 4.199 1.00 86.38 90 GLN A CA 1
ATOM 680 C C . GLN A 1 90 ? -11.654 1.029 5.701 1.00 86.38 90 GLN A C 1
ATOM 682 O O . GLN A 1 90 ? -12.674 1.255 6.345 1.00 86.38 90 GLN A O 1
ATOM 687 N N . VAL A 1 91 ? -10.443 1.030 6.262 1.00 84.94 91 VAL A N 1
ATOM 688 C CA . VAL A 1 91 ? -10.206 1.232 7.692 1.00 84.94 91 VAL A CA 1
ATOM 689 C C . VAL A 1 91 ? -9.891 2.705 7.959 1.00 84.94 91 VAL A C 1
ATOM 691 O O . VAL A 1 91 ? -8.917 3.224 7.399 1.00 84.94 91 VAL A O 1
ATOM 694 N N . PRO A 1 92 ? -10.657 3.396 8.825 1.00 81.56 92 PRO A N 1
ATOM 695 C CA . PRO A 1 92 ? -10.356 4.773 9.182 1.00 81.56 92 PRO A CA 1
ATOM 696 C C . PRO A 1 92 ? -9.015 4.852 9.922 1.00 81.56 92 PRO A C 1
ATOM 698 O O . PRO A 1 92 ? -8.774 4.163 10.916 1.00 81.56 92 PRO A O 1
ATOM 701 N N . ILE A 1 93 ? -8.128 5.717 9.427 1.00 81.50 93 ILE A N 1
ATOM 702 C CA . ILE A 1 93 ? -6.887 6.065 10.122 1.00 81.50 93 ILE A CA 1
ATOM 703 C C . ILE A 1 93 ? -7.149 7.332 10.930 1.00 81.50 93 ILE A C 1
ATOM 705 O O . ILE A 1 93 ? -7.198 8.429 10.368 1.00 81.50 93 ILE A O 1
ATOM 709 N N . PHE A 1 94 ? -7.336 7.185 12.238 1.00 83.69 94 PHE A N 1
ATOM 710 C CA . PHE A 1 94 ? -7.543 8.320 13.126 1.00 83.69 94 PHE A CA 1
ATOM 711 C C . PHE A 1 94 ? -6.219 9.008 13.460 1.00 83.69 94 PHE A C 1
ATOM 713 O O . PHE A 1 94 ? -5.148 8.404 13.485 1.00 83.69 94 PHE A O 1
ATOM 720 N N . THR A 1 95 ? -6.295 10.312 13.709 1.00 82.94 95 THR A N 1
ATOM 721 C CA . THR A 1 95 ? -5.138 11.145 14.062 1.00 82.94 95 THR A CA 1
ATOM 722 C C . THR A 1 95 ? -4.711 10.990 15.519 1.00 82.94 95 THR A C 1
ATOM 724 O O . THR A 1 95 ? -3.568 11.300 15.846 1.00 82.94 95 THR A O 1
ATOM 727 N N . ASN A 1 96 ? -5.617 10.525 16.382 1.00 84.25 96 ASN A N 1
ATOM 728 C CA . ASN A 1 96 ? -5.382 10.253 17.795 1.00 84.25 96 ASN A CA 1
ATOM 729 C C . ASN A 1 96 ? -5.671 8.769 18.074 1.00 84.25 96 ASN A C 1
ATOM 731 O O . ASN A 1 96 ? -6.639 8.213 17.557 1.00 84.25 96 ASN A O 1
ATOM 735 N N . TRP A 1 97 ? -4.832 8.150 18.901 1.00 87.00 97 TRP A N 1
ATOM 736 C CA . TRP A 1 97 ? -4.969 6.769 19.350 1.00 87.00 97 TRP A CA 1
ATOM 737 C C . TRP A 1 97 ? -6.217 6.551 20.222 1.00 87.00 97 TRP A C 1
ATOM 739 O O . TRP A 1 97 ? -6.792 5.470 20.202 1.00 87.00 97 TRP A O 1
ATOM 749 N N . GLU A 1 98 ? -6.682 7.569 20.951 1.00 89.31 98 GLU A N 1
ATOM 750 C CA . GLU A 1 98 ? -7.876 7.464 21.805 1.00 89.31 98 GLU A CA 1
ATOM 751 C C . GLU A 1 98 ? -9.158 7.244 21.003 1.00 89.31 98 GLU A C 1
ATOM 753 O O . GLU A 1 98 ? -10.047 6.540 21.467 1.00 89.31 98 GLU A O 1
ATOM 758 N N . ALA A 1 99 ? -9.222 7.771 19.776 1.00 85.44 99 ALA A N 1
ATOM 759 C CA . ALA A 1 99 ? -10.362 7.596 18.876 1.00 85.44 99 ALA A CA 1
ATOM 760 C C . ALA A 1 99 ? -10.543 6.142 18.396 1.00 85.44 99 ALA A C 1
ATOM 762 O O . ALA A 1 99 ? -11.542 5.828 17.758 1.00 85.44 99 ALA A O 1
ATOM 763 N N . TYR A 1 100 ? -9.580 5.263 18.693 1.00 85.06 100 TYR A N 1
ATOM 764 C CA . TYR A 1 100 ? -9.695 3.825 18.459 1.00 85.06 100 TYR A CA 1
ATOM 765 C C . TYR A 1 100 ? -10.325 3.058 19.624 1.00 85.06 100 TYR A C 1
ATOM 767 O O . TYR A 1 100 ? -10.648 1.884 19.449 1.00 85.06 100 TYR A O 1
ATOM 775 N N . LYS A 1 101 ? -10.482 3.665 20.806 1.00 82.12 101 LYS A N 1
ATOM 776 C CA . LYS A 1 101 ? -11.205 3.019 21.905 1.00 82.12 101 LYS A CA 1
ATOM 777 C C . LYS A 1 101 ? -12.702 3.129 21.615 1.00 82.12 101 LYS A C 1
ATOM 779 O O . LYS A 1 101 ? -13.231 4.238 21.588 1.00 82.12 101 LYS A O 1
ATOM 784 N N . ALA A 1 102 ? -13.327 1.987 21.345 1.00 67.38 102 ALA A N 1
ATOM 785 C CA . ALA A 1 102 ? -14.778 1.836 21.265 1.00 67.38 102 ALA A CA 1
ATOM 786 C C . ALA A 1 102 ? -15.378 1.661 22.664 1.00 67.38 102 ALA A C 1
ATOM 788 O O . ALA A 1 102 ? -14.689 1.052 23.517 1.00 67.38 102 ALA A O 1
#

Foldseek 3Di:
DDDDDDDDDDDDDDDDDDDPPPPPPPPDDDPCPDDPPDPDDQC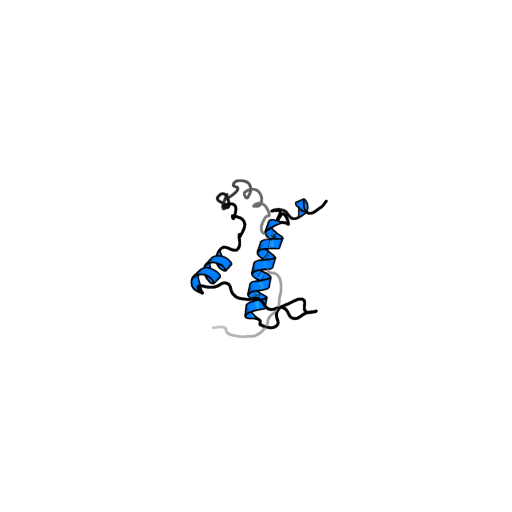QCVVQVVVCVVVVHRDDADDPPPDPAGPDPVSRVSVVSVVVNVCPVVDPDDPDPVVPPD